Protein AF-A0A7S3BKP0-F1 (afdb_monomer_lite)

Structure (mmCIF, N/CA/C/O backbone):
data_AF-A0A7S3BKP0-F1
#
_entry.id   AF-A0A7S3BKP0-F1
#
loop_
_atom_site.group_PDB
_atom_site.id
_atom_site.type_symbol
_atom_site.label_atom_id
_atom_site.label_alt_id
_atom_site.label_comp_id
_atom_site.label_asym_id
_atom_site.label_entity_id
_atom_site.label_seq_id
_atom_site.pdbx_PDB_ins_code
_atom_site.Cartn_x
_atom_site.Cartn_y
_atom_site.Cartn_z
_atom_site.occupancy
_atom_site.B_iso_or_equiv
_atom_site.auth_seq_id
_atom_site.auth_comp_id
_atom_site.auth_asym_id
_atom_site.auth_atom_id
_atom_site.pdbx_PDB_model_num
ATOM 1 N N . ALA A 1 1 ? 3.124 -11.538 23.733 1.00 44.72 1 ALA A N 1
ATOM 2 C CA . ALA A 1 1 ? 2.257 -10.570 24.445 1.00 44.72 1 ALA A CA 1
ATOM 3 C C . ALA A 1 1 ? 0.808 -10.783 24.012 1.00 44.72 1 ALA A C 1
ATOM 5 O O . ALA A 1 1 ? 0.601 -11.168 22.867 1.00 44.72 1 ALA A O 1
ATOM 6 N N . LYS A 1 2 ? -0.197 -10.563 24.873 1.00 42.94 2 LYS A N 1
ATOM 7 C CA . LYS A 1 2 ? -1.598 -10.554 24.415 1.00 42.94 2 LYS A CA 1
ATOM 8 C C . LYS A 1 2 ? -1.833 -9.318 23.524 1.00 42.94 2 LYS A C 1
ATOM 10 O O . LYS A 1 2 ? -2.055 -8.236 24.049 1.00 42.94 2 LYS A O 1
ATOM 15 N N . GLY A 1 3 ? -1.728 -9.528 22.208 1.00 55.84 3 GLY A N 1
ATOM 16 C CA . GLY A 1 3 ? -2.373 -8.801 21.102 1.00 55.84 3 GLY A CA 1
ATOM 17 C C . GLY A 1 3 ? -2.274 -7.281 21.058 1.00 55.84 3 GLY A C 1
ATOM 18 O O . GLY A 1 3 ? -3.260 -6.603 21.332 1.00 55.84 3 GLY A O 1
ATOM 19 N N . SER A 1 4 ? -1.130 -6.756 20.627 1.00 66.19 4 SER A N 1
ATOM 20 C CA . SER A 1 4 ? -0.980 -5.367 20.180 1.00 66.19 4 SER A CA 1
ATOM 21 C C . SER A 1 4 ? -0.427 -5.369 18.754 1.00 66.19 4 SER A C 1
ATOM 23 O O . SER A 1 4 ? 0.783 -5.312 18.558 1.00 66.19 4 SER A O 1
ATOM 25 N N . GLY A 1 5 ? -1.308 -5.524 17.768 1.00 83.75 5 GLY A N 1
ATOM 26 C CA . GLY A 1 5 ? -0.970 -5.412 16.350 1.00 83.75 5 GLY A CA 1
ATOM 27 C C . GLY A 1 5 ? -1.936 -4.475 15.636 1.00 83.75 5 GLY A C 1
ATOM 28 O O . GLY A 1 5 ? -3.081 -4.321 16.072 1.00 83.75 5 GLY A O 1
ATOM 29 N N . VAL A 1 6 ? -1.455 -3.864 14.556 1.00 89.12 6 VAL A N 1
ATOM 30 C CA . VAL A 1 6 ? -2.283 -3.233 13.527 1.00 89.12 6 VAL A CA 1
ATOM 31 C C . VAL A 1 6 ? -2.500 -4.277 12.442 1.00 89.12 6 VAL A C 1
ATOM 33 O O . VAL A 1 6 ? -1.546 -4.900 11.984 1.00 89.12 6 VAL A O 1
ATOM 36 N N . PHE A 1 7 ? -3.751 -4.487 12.064 1.00 92.06 7 PHE A N 1
ATOM 37 C CA . PHE A 1 7 ? -4.149 -5.439 11.039 1.00 92.06 7 PHE A CA 1
ATOM 38 C C . PHE A 1 7 ? -4.795 -4.663 9.899 1.00 92.06 7 PHE A C 1
ATOM 40 O O . PHE A 1 7 ? -5.648 -3.809 10.146 1.00 92.06 7 PHE A O 1
ATOM 47 N N . LEU A 1 8 ? -4.394 -4.979 8.674 1.00 93.56 8 LEU A N 1
ATOM 48 C CA . LEU A 1 8 ? -5.044 -4.521 7.456 1.00 93.56 8 LEU A CA 1
ATOM 49 C C . LEU A 1 8 ? -5.828 -5.695 6.867 1.00 93.56 8 LEU A C 1
ATOM 51 O O . LEU A 1 8 ? -5.255 -6.760 6.638 1.00 93.56 8 LEU A O 1
ATOM 55 N N . ASP A 1 9 ? -7.120 -5.503 6.626 1.00 94.50 9 ASP A N 1
ATOM 56 C CA . ASP A 1 9 ? -7.896 -6.406 5.782 1.00 94.50 9 ASP A CA 1
ATOM 57 C C . ASP A 1 9 ? -7.511 -6.166 4.320 1.00 94.50 9 ASP A C 1
ATOM 59 O O . ASP A 1 9 ? -7.671 -5.065 3.790 1.00 94.50 9 ASP A O 1
ATOM 63 N N . LEU A 1 10 ? -6.954 -7.198 3.691 1.00 96.12 10 LEU A N 1
ATOM 64 C CA . LEU A 1 10 ? -6.454 -7.124 2.324 1.00 96.12 10 LEU A CA 1
ATOM 65 C C . LEU A 1 10 ? -7.581 -7.180 1.286 1.00 96.12 10 LEU A C 1
ATOM 67 O O . LEU A 1 10 ? -7.382 -6.709 0.163 1.00 96.12 10 LEU A O 1
ATOM 71 N N . GLY A 1 11 ? -8.739 -7.750 1.644 1.00 96.81 11 GLY A N 1
ATOM 72 C CA . GLY A 1 11 ? -9.868 -7.953 0.738 1.00 96.81 11 GLY A CA 1
ATOM 73 C C . GLY A 1 11 ? -9.472 -8.575 -0.609 1.00 96.81 11 GLY A C 1
ATOM 74 O O . GLY A 1 11 ? -8.579 -9.425 -0.697 1.00 96.81 11 GLY A O 1
ATOM 75 N N . ASN A 1 12 ? -10.128 -8.136 -1.685 1.00 98.31 12 ASN A N 1
ATOM 76 C CA . ASN A 1 12 ? -9.757 -8.501 -3.047 1.00 98.31 12 ASN A CA 1
ATOM 77 C C . ASN A 1 12 ? -8.421 -7.846 -3.428 1.00 98.31 12 ASN A C 1
ATOM 79 O O . ASN A 1 12 ? -8.351 -6.649 -3.712 1.00 98.31 12 ASN A O 1
ATOM 83 N N . THR A 1 13 ? -7.361 -8.648 -3.438 1.00 98.56 13 THR A N 1
ATOM 84 C CA . THR A 1 13 ? -5.987 -8.179 -3.623 1.00 98.56 13 THR A CA 1
ATOM 85 C C . THR A 1 13 ? -5.478 -8.464 -5.028 1.00 98.56 13 THR A C 1
ATOM 87 O O . THR A 1 13 ? -5.579 -9.592 -5.515 1.00 98.56 13 THR A O 1
ATOM 90 N N . LYS A 1 14 ? -4.823 -7.479 -5.649 1.00 98.62 14 LYS A N 1
ATOM 91 C CA . LYS A 1 14 ? -4.034 -7.699 -6.867 1.00 98.62 14 LYS A CA 1
ATOM 92 C C . LYS A 1 14 ? -2.537 -7.693 -6.562 1.00 98.62 14 LYS A C 1
ATOM 94 O O . LYS A 1 14 ? -2.036 -6.762 -5.946 1.00 98.62 14 LYS A O 1
ATOM 99 N N . VAL A 1 15 ? -1.817 -8.714 -7.024 1.00 98.50 15 VAL A N 1
ATOM 100 C CA . VAL A 1 15 ? -0.364 -8.843 -6.822 1.00 98.50 15 VAL A CA 1
ATOM 101 C C . VAL A 1 15 ? 0.382 -8.512 -8.113 1.00 98.50 15 VAL A C 1
ATOM 103 O O . VAL A 1 15 ? -0.002 -8.973 -9.190 1.00 98.50 15 VAL A O 1
ATOM 106 N N . PHE A 1 16 ? 1.460 -7.747 -7.984 1.00 98.06 16 PHE A N 1
ATOM 107 C CA . PHE A 1 16 ? 2.380 -7.357 -9.048 1.00 98.06 16 PHE A CA 1
ATOM 108 C C . PHE A 1 16 ? 3.824 -7.581 -8.597 1.00 98.06 16 PHE A C 1
ATOM 110 O O . PHE A 1 16 ? 4.088 -7.642 -7.393 1.00 98.06 16 PHE A O 1
ATOM 117 N N . ASN A 1 17 ? 4.776 -7.675 -9.535 1.00 96.25 17 ASN A N 1
ATOM 118 C CA . ASN A 1 17 ? 6.172 -7.583 -9.115 1.00 96.25 17 ASN A CA 1
ATOM 119 C C . ASN A 1 17 ? 6.422 -6.152 -8.642 1.00 96.25 17 ASN A C 1
ATOM 121 O O . ASN A 1 17 ? 6.756 -5.953 -7.483 1.00 96.25 17 ASN A O 1
ATOM 125 N N . GLU A 1 18 ? 6.177 -5.165 -9.499 1.00 95.12 18 GLU A N 1
ATOM 126 C CA . GLU A 1 18 ? 6.519 -3.768 -9.227 1.00 95.12 18 GLU A CA 1
ATOM 127 C C . GLU A 1 18 ? 5.446 -2.775 -9.670 1.00 95.12 18 GLU A C 1
ATOM 129 O O . GLU A 1 18 ? 4.483 -3.115 -10.364 1.00 95.12 18 GLU A O 1
ATOM 134 N N . HIS A 1 19 ? 5.651 -1.512 -9.300 1.00 95.94 19 HIS A N 1
ATOM 135 C CA . HIS A 1 19 ? 4.782 -0.391 -9.661 1.00 95.94 19 HIS A CA 1
ATOM 136 C C . HIS A 1 19 ? 4.525 -0.281 -11.167 1.00 95.94 19 HIS A C 1
ATOM 138 O O . HIS A 1 19 ? 3.395 -0.032 -11.583 1.00 95.94 19 HIS A O 1
ATOM 144 N N . SER A 1 20 ? 5.548 -0.510 -11.998 1.00 96.62 20 SER A N 1
ATOM 145 C CA . SER A 1 20 ? 5.421 -0.453 -13.459 1.00 96.62 20 SER A CA 1
ATOM 146 C C . SER A 1 20 ? 4.386 -1.436 -14.003 1.00 96.62 20 SER A C 1
ATOM 148 O O . SER A 1 20 ?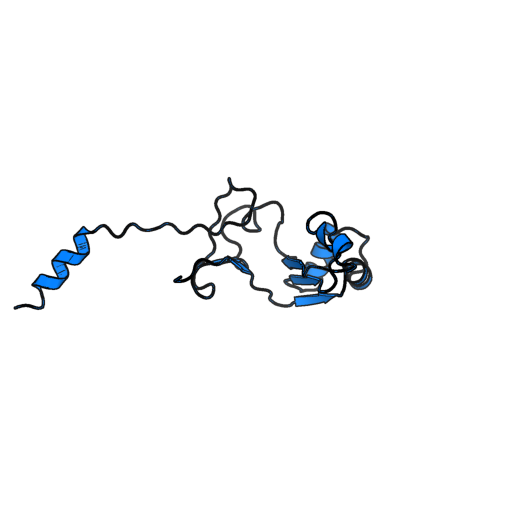 3.652 -1.095 -14.932 1.00 96.62 20 SER A O 1
ATOM 150 N N . ASP A 1 21 ? 4.287 -2.625 -13.404 1.00 98.00 21 ASP A N 1
ATOM 151 C CA . ASP A 1 21 ? 3.319 -3.645 -13.811 1.00 98.00 21 ASP A CA 1
ATOM 152 C C . ASP A 1 21 ? 1.893 -3.194 -13.475 1.00 98.00 21 ASP A C 1
ATOM 154 O O . ASP A 1 21 ? 0.978 -3.361 -14.283 1.00 98.00 21 ASP A O 1
ATOM 158 N N . ALA A 1 22 ? 1.706 -2.579 -12.302 1.00 98.25 22 ALA A N 1
ATOM 159 C CA . ALA A 1 22 ? 0.419 -2.026 -11.896 1.00 98.25 22 ALA A CA 1
ATOM 160 C C . ALA A 1 22 ? 0.001 -0.855 -12.790 1.00 98.25 22 ALA A C 1
ATOM 162 O O . ALA A 1 22 ? -1.141 -0.824 -13.248 1.00 98.25 22 ALA A O 1
ATOM 163 N N . TYR A 1 23 ? 0.915 0.069 -13.103 1.00 98.69 23 TYR A N 1
ATOM 164 C CA . TYR A 1 23 ? 0.631 1.178 -14.018 1.00 98.69 23 TYR A CA 1
ATOM 165 C C . TYR A 1 23 ? 0.192 0.678 -15.394 1.00 98.69 23 TYR A C 1
ATOM 167 O O . TYR A 1 23 ? -0.815 1.143 -15.930 1.00 98.69 23 TYR A O 1
ATOM 175 N N . ALA A 1 24 ? 0.898 -0.315 -15.943 1.00 98.56 24 ALA A N 1
ATOM 176 C CA . ALA A 1 24 ? 0.544 -0.926 -17.219 1.00 98.56 24 ALA A CA 1
ATOM 177 C C . ALA A 1 24 ? -0.821 -1.633 -17.156 1.00 98.56 24 ALA A C 1
ATOM 179 O O . ALA A 1 24 ? -1.658 -1.445 -18.041 1.00 98.56 24 ALA A O 1
ATOM 180 N N . PHE A 1 25 ? -1.074 -2.405 -16.095 1.00 98.62 25 PHE A N 1
ATOM 181 C CA . PHE A 1 25 ? -2.323 -3.145 -15.909 1.00 98.62 25 PHE A CA 1
ATOM 182 C C . PHE A 1 25 ? -3.539 -2.220 -15.777 1.00 98.62 25 PHE A C 1
ATOM 184 O O . PHE A 1 25 ? -4.556 -2.434 -16.439 1.00 98.62 25 PHE A O 1
ATOM 191 N N . PHE A 1 26 ? -3.431 -1.171 -14.958 1.00 98.50 26 PHE A N 1
ATOM 192 C CA . PHE A 1 26 ? -4.507 -0.205 -14.728 1.00 98.50 26 PHE A CA 1
ATOM 193 C C . PHE A 1 26 ? -4.557 0.921 -15.766 1.00 98.50 26 PHE A C 1
ATOM 195 O O . PHE A 1 26 ? -5.474 1.741 -15.730 1.00 98.50 26 PHE A O 1
ATOM 202 N N . LYS A 1 27 ? -3.616 0.940 -16.720 1.00 98.31 27 LYS A N 1
ATOM 203 C CA . LYS A 1 27 ? -3.503 1.947 -17.786 1.00 98.31 27 LYS A CA 1
ATOM 204 C C . LYS A 1 27 ? -3.397 3.370 -17.234 1.00 98.31 27 LYS A C 1
ATOM 206 O O . LYS A 1 27 ? -4.018 4.301 -17.747 1.00 98.31 27 LYS A O 1
ATOM 211 N N . THR A 1 28 ? -2.607 3.535 -16.180 1.00 98.19 28 THR A N 1
ATOM 212 C CA . THR A 1 28 ? -2.348 4.831 -15.549 1.00 98.19 28 THR A CA 1
ATOM 213 C C . THR A 1 28 ? -0.945 5.320 -15.900 1.00 98.19 28 THR A C 1
ATOM 215 O O . THR A 1 28 ? -0.066 4.507 -16.191 1.00 98.19 28 THR A O 1
ATOM 218 N N . PRO A 1 29 ? -0.681 6.640 -15.855 1.00 97.44 29 PRO A N 1
ATOM 219 C CA . PRO A 1 29 ? 0.699 7.120 -15.821 1.00 97.44 29 PRO A CA 1
ATOM 220 C C . PRO A 1 29 ? 1.424 6.570 -14.580 1.00 97.44 29 PRO A C 1
ATOM 222 O O . PRO A 1 2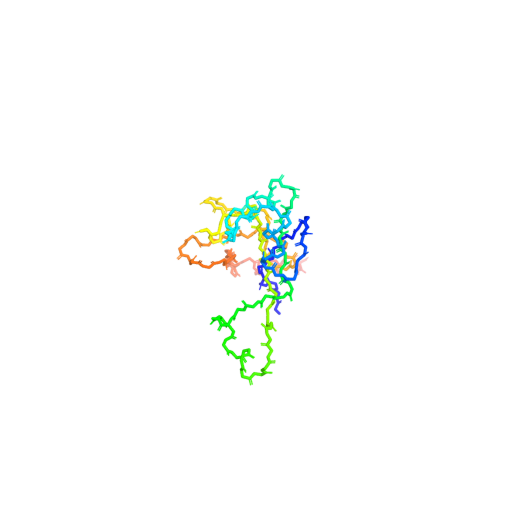9 ? 0.789 5.992 -13.693 1.00 97.44 29 PRO A O 1
ATOM 225 N N . ALA A 1 30 ? 2.743 6.778 -14.513 1.00 96.94 30 ALA A N 1
ATOM 226 C CA . ALA A 1 30 ? 3.569 6.440 -13.352 1.00 96.94 30 ALA A CA 1
ATOM 227 C C . ALA A 1 30 ? 3.255 7.357 -12.152 1.00 96.94 30 ALA A C 1
ATOM 229 O O . ALA A 1 30 ? 4.022 8.248 -11.800 1.00 96.94 30 ALA A O 1
ATOM 230 N N . ASP A 1 31 ? 2.064 7.169 -11.590 1.00 97.12 31 ASP A N 1
ATOM 231 C CA . ASP A 1 31 ? 1.422 7.993 -10.577 1.00 97.12 31 ASP A CA 1
ATOM 232 C C . ASP A 1 31 ? 0.646 7.069 -9.628 1.00 97.12 31 ASP A C 1
ATOM 234 O O . ASP A 1 31 ? -0.354 6.449 -10.007 1.00 97.12 31 ASP A O 1
ATOM 238 N N . ASN A 1 32 ? 1.120 6.984 -8.385 1.00 95.56 32 ASN A N 1
ATOM 239 C CA . ASN A 1 32 ? 0.543 6.123 -7.354 1.00 95.56 32 ASN A CA 1
ATOM 240 C C . ASN A 1 32 ? -0.911 6.475 -7.035 1.00 95.56 32 ASN A C 1
ATOM 242 O O . ASN A 1 32 ? -1.730 5.581 -6.837 1.00 95.56 32 ASN A O 1
ATOM 246 N N . GLN A 1 33 ? -1.257 7.764 -7.021 1.00 96.06 33 GLN A N 1
ATOM 247 C CA . GLN A 1 33 ? -2.607 8.205 -6.690 1.00 96.06 33 GLN A CA 1
ATOM 248 C C . GLN A 1 33 ? -3.596 7.753 -7.769 1.00 96.06 33 GLN A C 1
ATOM 250 O O . GLN A 1 33 ? -4.651 7.200 -7.451 1.00 96.06 33 GLN A O 1
ATOM 255 N N . LYS A 1 34 ? -3.245 7.941 -9.045 1.00 98.12 34 LYS A N 1
ATOM 256 C CA . LYS A 1 34 ? -4.077 7.492 -10.172 1.00 98.12 34 LYS A CA 1
ATOM 257 C C . LYS A 1 34 ? -4.167 5.972 -10.239 1.00 98.12 34 LYS A C 1
ATOM 259 O O . LYS A 1 34 ? -5.248 5.450 -10.500 1.00 98.12 34 LYS A O 1
ATOM 264 N N . MET A 1 35 ? -3.066 5.271 -9.967 1.00 98.31 35 MET A N 1
ATOM 265 C CA . MET A 1 35 ? -3.041 3.809 -9.889 1.00 98.31 35 MET A CA 1
ATOM 266 C C . MET A 1 35 ? -3.996 3.292 -8.806 1.00 98.31 35 MET A C 1
ATOM 268 O O . MET A 1 35 ? -4.859 2.470 -9.110 1.00 98.31 35 MET A O 1
ATOM 272 N N . CYS A 1 36 ? -3.932 3.833 -7.585 1.00 98.25 36 CYS A N 1
ATOM 273 C CA . CYS A 1 36 ? -4.844 3.463 -6.499 1.00 98.25 36 CYS A CA 1
ATOM 274 C C . CYS A 1 36 ? -6.312 3.740 -6.855 1.00 98.25 36 CYS A C 1
ATOM 276 O O . CYS A 1 36 ? -7.172 2.886 -6.644 1.00 98.25 36 CYS A O 1
ATOM 278 N N . GLN A 1 37 ? -6.607 4.899 -7.452 1.00 98.12 37 GLN A N 1
ATOM 279 C CA . GLN A 1 37 ? -7.963 5.239 -7.900 1.00 98.12 37 GLN A CA 1
ATOM 280 C C . GLN A 1 37 ? -8.491 4.247 -8.945 1.00 98.12 37 GLN A C 1
ATOM 282 O O . GLN A 1 37 ? -9.630 3.791 -8.840 1.00 98.12 37 GLN A O 1
ATOM 287 N N . ALA A 1 38 ? -7.666 3.879 -9.928 1.00 98.56 38 ALA A N 1
ATOM 288 C CA . ALA A 1 38 ? -8.032 2.904 -10.951 1.00 98.56 38 ALA A CA 1
ATOM 289 C C . ALA A 1 38 ? -8.208 1.490 -10.370 1.00 98.56 38 ALA A C 1
ATOM 291 O O . ALA A 1 38 ? -9.162 0.797 -10.721 1.00 98.56 38 ALA A O 1
ATOM 292 N N . ALA A 1 39 ? -7.344 1.078 -9.438 1.00 98.69 39 ALA A N 1
ATOM 293 C CA . ALA A 1 39 ? -7.462 -0.195 -8.734 1.00 98.69 39 ALA A CA 1
ATOM 294 C C . ALA A 1 39 ? -8.762 -0.289 -7.920 1.00 98.69 39 ALA A C 1
ATOM 296 O O . ALA A 1 39 ? -9.486 -1.282 -8.025 1.00 98.69 39 ALA A O 1
ATOM 297 N N . ALA A 1 40 ? -9.098 0.764 -7.169 1.00 98.44 40 ALA A N 1
ATOM 298 C CA . ALA A 1 40 ? -10.348 0.845 -6.422 1.00 98.44 40 ALA A CA 1
ATOM 299 C C . ALA A 1 40 ? -11.573 0.794 -7.353 1.00 98.44 40 ALA A C 1
ATOM 301 O O . ALA A 1 40 ? -12.521 0.056 -7.076 1.00 98.44 40 ALA A O 1
ATOM 302 N N . ALA A 1 41 ? -11.539 1.517 -8.480 1.00 98.56 41 ALA A N 1
ATOM 303 C CA . ALA A 1 41 ? -12.600 1.500 -9.492 1.00 98.56 41 ALA A CA 1
ATOM 304 C C . ALA A 1 41 ? -12.763 0.125 -10.166 1.00 98.56 41 ALA A C 1
ATOM 306 O O . ALA A 1 41 ? -13.872 -0.257 -10.532 1.00 98.56 41 ALA A O 1
ATOM 307 N N . ALA A 1 42 ? -11.676 -0.642 -10.284 1.00 98.56 42 ALA A N 1
ATOM 308 C CA . ALA A 1 42 ? -11.685 -2.016 -10.779 1.00 98.56 42 ALA A CA 1
ATOM 309 C C . ALA A 1 42 ? -12.131 -3.055 -9.727 1.00 98.56 42 ALA A C 1
ATOM 311 O O . ALA A 1 42 ? -12.145 -4.250 -10.019 1.00 98.56 42 ALA A O 1
ATOM 312 N N . GLY A 1 43 ? -12.502 -2.625 -8.515 1.00 98.38 43 GLY A N 1
ATOM 313 C CA . GLY A 1 43 ? -13.043 -3.498 -7.473 1.00 98.38 43 GLY A CA 1
ATOM 314 C C . GLY A 1 43 ? -11.998 -4.184 -6.590 1.00 98.38 43 GLY A C 1
ATOM 315 O O . GLY A 1 43 ? -12.349 -5.122 -5.874 1.00 98.38 43 GLY A O 1
ATOM 316 N N . TYR A 1 44 ? -10.739 -3.739 -6.611 1.00 98.69 44 TYR A N 1
ATOM 317 C CA . TYR A 1 44 ? -9.7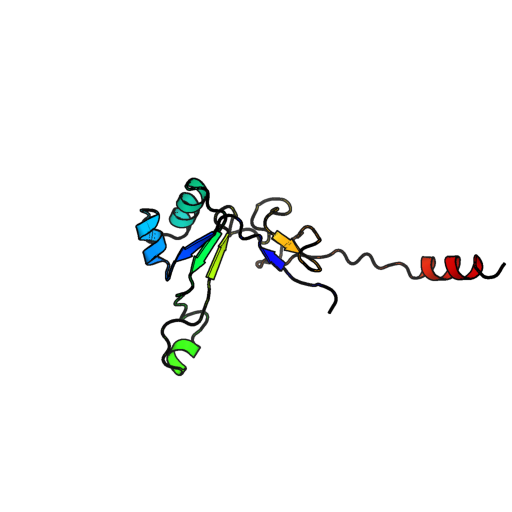16 -4.216 -5.676 1.00 98.69 44 TYR A CA 1
ATOM 318 C C . TYR A 1 44 ? -9.746 -3.418 -4.367 1.00 98.69 44 TYR A C 1
ATOM 320 O O . TYR A 1 44 ? -10.041 -2.223 -4.357 1.00 98.69 44 TYR A O 1
ATOM 328 N N . ASP A 1 45 ? -9.442 -4.086 -3.258 1.00 98.44 45 ASP A N 1
ATOM 329 C CA . ASP A 1 45 ? -9.312 -3.493 -1.922 1.00 98.44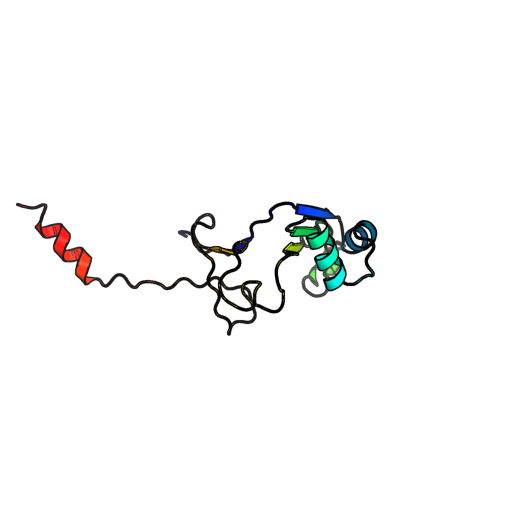 45 ASP A CA 1
ATOM 330 C C . ASP A 1 45 ? -7.854 -3.161 -1.594 1.00 98.44 45 ASP A C 1
ATOM 332 O O . ASP A 1 45 ? -7.572 -2.167 -0.916 1.00 98.44 45 ASP A O 1
ATOM 336 N N . SER A 1 46 ? -6.921 -3.946 -2.139 1.00 98.50 46 SER A N 1
ATOM 337 C CA . SER A 1 46 ? -5.491 -3.706 -2.003 1.00 98.50 46 SER A CA 1
ATOM 338 C C . SER A 1 46 ? -4.683 -4.126 -3.233 1.00 98.50 46 SER A C 1
ATOM 340 O O . SER A 1 46 ? -5.121 -4.934 -4.061 1.00 98.50 46 SER A O 1
ATOM 342 N N . VAL A 1 47 ? -3.478 -3.568 -3.344 1.00 98.44 47 VAL A N 1
ATOM 343 C CA . VAL A 1 47 ? -2.433 -4.043 -4.257 1.00 98.44 47 VAL A CA 1
ATOM 344 C C . VAL A 1 47 ? -1.188 -4.434 -3.466 1.00 98.44 47 VAL A C 1
ATOM 346 O O . VAL A 1 47 ? -0.908 -3.845 -2.421 1.00 98.44 47 VAL A O 1
ATOM 349 N N . GLN A 1 48 ? -0.456 -5.437 -3.948 1.00 98.19 48 GLN A N 1
ATOM 350 C CA . GLN A 1 48 ? 0.807 -5.879 -3.357 1.00 98.19 48 GLN A CA 1
A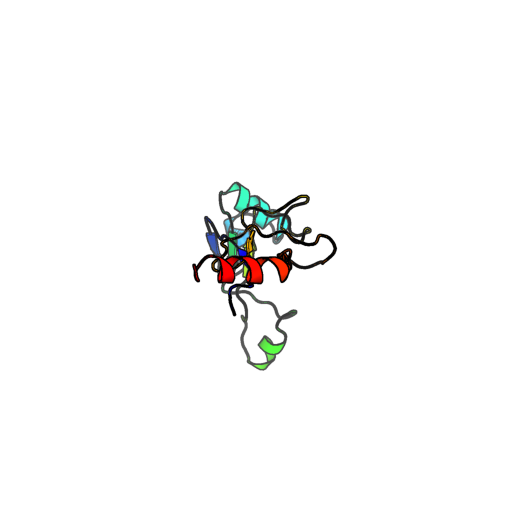TOM 351 C C . GLN A 1 48 ? 1.931 -5.874 -4.387 1.00 98.19 48 GLN A C 1
ATOM 353 O O . GLN A 1 48 ? 1.764 -6.405 -5.487 1.00 98.19 48 GLN A O 1
ATOM 358 N N . PHE A 1 49 ? 3.084 -5.345 -3.991 1.00 97.50 49 PHE A N 1
ATOM 359 C CA . PHE A 1 49 ? 4.328 -5.373 -4.749 1.00 97.50 49 PHE A CA 1
ATOM 360 C C . PHE A 1 49 ? 5.315 -6.298 -4.046 1.00 97.50 49 PHE A C 1
ATOM 362 O O . PHE A 1 49 ? 5.818 -5.978 -2.974 1.00 97.50 49 PHE A O 1
ATOM 369 N N . ILE A 1 50 ? 5.582 -7.463 -4.636 1.00 96.19 50 ILE A N 1
ATOM 370 C CA . ILE A 1 50 ? 6.508 -8.468 -4.067 1.00 96.19 50 ILE A CA 1
ATOM 371 C C . ILE A 1 50 ? 7.965 -8.264 -4.512 1.00 96.19 50 ILE A C 1
ATOM 373 O O . ILE A 1 50 ? 8.882 -8.906 -4.006 1.00 96.19 50 ILE A O 1
ATOM 377 N N . LYS A 1 51 ? 8.126 -7.425 -5.533 1.00 94.50 51 LYS A N 1
ATOM 378 C CA . LYS A 1 51 ? 9.316 -6.868 -6.173 1.00 94.50 51 LYS A CA 1
ATOM 379 C C . LYS A 1 51 ? 9.838 -5.547 -5.646 1.00 94.50 51 LYS A C 1
ATOM 381 O O . LYS A 1 51 ? 10.537 -4.932 -6.417 1.00 94.50 51 LYS A O 1
ATOM 386 N N . HIS A 1 52 ? 9.423 -5.010 -4.499 1.00 90.25 52 HIS A N 1
ATOM 387 C CA . HIS A 1 52 ? 9.549 -3.560 -4.292 1.00 90.25 52 HIS A CA 1
ATOM 388 C C . HIS A 1 52 ? 11.008 -3.080 -4.136 1.00 90.25 52 HIS A C 1
ATOM 390 O O . HIS A 1 52 ? 11.714 -3.454 -3.188 1.00 90.25 52 HIS A O 1
ATOM 396 N N . LYS A 1 53 ? 11.455 -2.230 -5.067 1.00 88.31 53 LYS A N 1
ATOM 397 C CA . LYS A 1 53 ? 12.738 -1.528 -5.044 1.00 88.31 53 LYS A CA 1
ATOM 398 C C . LYS A 1 53 ? 12.620 -0.215 -4.277 1.00 88.31 53 LYS A C 1
ATOM 400 O O . LYS A 1 53 ? 12.081 0.770 -4.773 1.00 88.31 53 LYS A O 1
ATOM 405 N N . ASP A 1 54 ? 13.238 -0.183 -3.102 1.00 84.00 54 ASP A N 1
ATOM 406 C CA . ASP A 1 54 ? 13.219 0.973 -2.209 1.00 84.00 54 ASP A CA 1
ATOM 407 C C . ASP A 1 54 ? 14.605 1.228 -1.608 1.00 84.00 54 ASP A C 1
ATOM 409 O O . ASP A 1 54 ? 14.898 0.921 -0.454 1.00 84.00 54 ASP A O 1
ATOM 413 N N . GLY A 1 55 ? 15.499 1.782 -2.427 1.00 84.62 55 GLY A N 1
ATOM 414 C CA . GLY A 1 55 ? 16.861 2.107 -1.992 1.00 84.62 55 GLY A CA 1
ATOM 415 C C . GLY A 1 55 ? 16.935 3.262 -0.987 1.00 84.62 55 GLY A C 1
ATOM 416 O O . GLY A 1 55 ? 17.993 3.476 -0.401 1.00 84.62 55 GLY A O 1
ATOM 417 N N . VAL A 1 56 ? 15.840 4.007 -0.790 1.00 86.81 56 VAL A N 1
ATOM 418 C CA . VAL A 1 56 ? 15.784 5.133 0.152 1.00 86.81 56 VAL A CA 1
ATOM 419 C C . VAL A 1 56 ? 15.535 4.618 1.565 1.00 86.81 56 VAL A C 1
ATOM 421 O O . VAL A 1 56 ? 16.288 4.968 2.472 1.00 86.81 56 VAL A O 1
ATOM 424 N N . ASN A 1 57 ? 14.529 3.759 1.754 1.00 85.88 57 ASN A N 1
ATOM 425 C CA . ASN A 1 57 ? 14.240 3.189 3.072 1.00 85.88 57 ASN A CA 1
ATOM 426 C C . ASN A 1 57 ? 15.097 1.950 3.379 1.00 85.88 57 ASN A C 1
ATOM 428 O O . ASN A 1 57 ? 15.323 1.642 4.550 1.00 85.88 57 ASN A O 1
ATOM 432 N N . TYR A 1 58 ? 15.628 1.272 2.353 1.00 87.00 58 TYR A N 1
ATOM 433 C CA . TYR A 1 58 ? 16.501 0.099 2.491 1.00 87.00 58 TYR A CA 1
ATOM 434 C C . TYR A 1 58 ? 17.861 0.319 1.807 1.00 87.00 58 TYR A C 1
ATOM 436 O O . TYR A 1 58 ? 18.220 -0.406 0.874 1.00 87.00 58 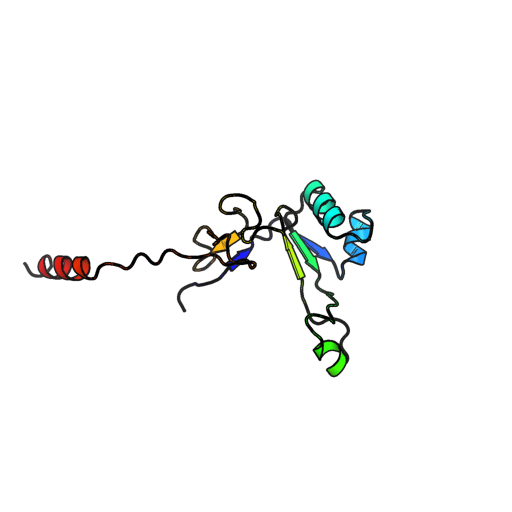TYR A O 1
ATOM 444 N N . PRO A 1 59 ? 18.682 1.277 2.282 1.00 87.31 59 PRO A N 1
ATOM 445 C CA . PRO A 1 59 ? 19.990 1.559 1.682 1.00 87.31 59 PRO A CA 1
ATOM 446 C C . PRO A 1 59 ? 20.960 0.368 1.763 1.00 87.31 59 PRO A C 1
ATOM 448 O O . PRO A 1 59 ? 21.918 0.284 0.996 1.00 87.31 59 PRO A O 1
ATOM 451 N N . CYS A 1 60 ? 20.707 -0.591 2.661 1.00 86.00 60 CYS A N 1
ATOM 452 C CA . CYS A 1 60 ? 21.484 -1.822 2.775 1.00 86.00 60 CYS A CA 1
ATOM 453 C C . CYS A 1 60 ? 21.349 -2.765 1.566 1.00 86.00 60 CYS A C 1
ATOM 455 O O . CYS A 1 60 ? 22.216 -3.622 1.404 1.00 86.00 60 CYS A O 1
ATOM 457 N N . ALA A 1 61 ? 20.347 -2.584 0.695 1.00 87.00 61 ALA A N 1
ATOM 458 C CA . ALA A 1 61 ? 20.148 -3.399 -0.509 1.00 87.00 61 ALA A CA 1
ATOM 459 C C . ALA A 1 61 ? 21.386 -3.422 -1.410 1.00 87.00 61 ALA A C 1
ATOM 461 O O . ALA A 1 61 ? 21.845 -4.486 -1.829 1.00 87.00 61 ALA A O 1
ATOM 462 N N . ALA A 1 62 ? 21.995 -2.249 -1.609 1.00 84.19 62 ALA A N 1
ATOM 463 C CA . ALA A 1 62 ? 23.222 -2.115 -2.383 1.00 84.19 62 ALA A CA 1
ATOM 464 C C . ALA A 1 62 ? 24.395 -2.876 -1.742 1.00 84.19 62 ALA A C 1
ATOM 466 O O . ALA A 1 62 ? 25.181 -3.505 -2.445 1.00 84.19 62 ALA A O 1
ATOM 467 N N . GLY A 1 63 ? 24.491 -2.859 -0.408 1.00 87.38 63 GLY A N 1
ATOM 468 C CA . GLY A 1 63 ? 25.580 -3.497 0.337 1.00 87.38 63 GLY A CA 1
ATOM 469 C C . GLY A 1 63 ? 25.581 -5.026 0.266 1.00 87.38 63 GLY A C 1
ATOM 470 O O . GLY A 1 63 ? 26.630 -5.635 0.451 1.00 87.38 63 GLY A O 1
ATOM 471 N N . ILE A 1 64 ? 24.432 -5.641 -0.026 1.00 90.06 64 ILE A N 1
ATOM 472 C CA . ILE A 1 64 ? 24.294 -7.098 -0.179 1.00 90.06 64 ILE A CA 1
ATOM 473 C C . ILE A 1 64 ? 24.030 -7.530 -1.631 1.00 90.06 64 ILE A C 1
ATOM 475 O O . ILE A 1 64 ? 23.804 -8.710 -1.881 1.00 90.06 64 ILE A O 1
ATOM 479 N N . GLY A 1 65 ? 24.069 -6.593 -2.586 1.00 89.00 65 GLY A N 1
ATOM 480 C CA . GLY A 1 65 ? 23.936 -6.883 -4.016 1.00 89.00 65 GLY A CA 1
ATOM 481 C C . GLY A 1 65 ? 22.556 -7.393 -4.436 1.00 89.00 65 GLY A C 1
ATOM 482 O O . GLY A 1 65 ? 22.475 -8.227 -5.335 1.00 89.00 65 GLY A O 1
ATOM 483 N N . VAL A 1 66 ? 21.479 -6.926 -3.793 1.00 88.38 66 VAL A N 1
ATOM 484 C CA . VAL A 1 66 ? 20.102 -7.295 -4.163 1.00 88.38 66 VAL A CA 1
ATOM 485 C C . VAL A 1 66 ? 19.328 -6.090 -4.690 1.00 88.38 66 VAL A C 1
ATOM 487 O O . VAL A 1 66 ? 19.434 -4.987 -4.157 1.00 88.38 66 VAL A O 1
ATOM 490 N N . ASP A 1 67 ? 18.511 -6.313 -5.719 1.00 86.12 67 ASP A N 1
ATOM 491 C CA . ASP A 1 67 ? 17.678 -5.260 -6.318 1.00 86.12 67 ASP A CA 1
ATOM 492 C C . ASP A 1 67 ? 16.384 -4.990 -5.536 1.00 86.12 67 ASP A C 1
ATOM 494 O O . ASP A 1 67 ? 15.822 -3.897 -5.625 1.00 86.12 67 ASP A O 1
ATOM 498 N N . PHE A 1 68 ? 15.914 -5.978 -4.768 1.00 89.06 68 PHE A N 1
ATOM 499 C CA . PHE A 1 68 ? 14.617 -5.967 -4.096 1.00 89.06 68 PHE A CA 1
ATOM 500 C C . PHE A 1 68 ? 14.771 -6.422 -2.650 1.00 89.06 68 PHE A C 1
ATOM 502 O O . PHE A 1 68 ? 15.375 -7.461 -2.381 1.00 89.06 68 PHE A O 1
ATOM 509 N N . MET A 1 69 ? 14.213 -5.650 -1.720 1.00 84.38 69 MET A N 1
ATOM 510 C CA . MET A 1 69 ? 14.327 -5.924 -0.284 1.00 84.38 69 MET A CA 1
ATOM 511 C C . MET A 1 69 ? 13.005 -5.865 0.468 1.00 84.38 69 MET A C 1
ATOM 513 O O . MET A 1 69 ? 12.986 -6.155 1.664 1.00 84.38 69 MET A O 1
ATOM 517 N N . ASN A 1 70 ? 11.914 -5.496 -0.200 1.00 85.75 70 ASN A N 1
ATOM 518 C CA . ASN A 1 70 ? 10.667 -5.233 0.488 1.00 85.75 70 ASN A CA 1
ATOM 519 C C . ASN A 1 70 ? 9.451 -5.818 -0.233 1.00 85.75 70 ASN A C 1
ATOM 521 O O . ASN A 1 70 ? 9.452 -6.027 -1.448 1.00 85.75 70 ASN A O 1
ATOM 525 N N . VAL A 1 71 ? 8.408 -6.049 0.559 1.00 92.94 71 VAL A N 1
ATOM 526 C CA . VAL A 1 71 ? 7.039 -6.201 0.082 1.00 92.94 71 VAL A CA 1
ATOM 527 C C . VAL A 1 71 ? 6.302 -4.927 0.459 1.00 92.94 71 VAL A C 1
ATOM 529 O O . VAL A 1 71 ? 6.316 -4.526 1.621 1.00 92.94 71 VAL A O 1
ATOM 532 N N . GLU A 1 72 ? 5.624 -4.315 -0.500 1.00 94.62 72 GLU A N 1
ATOM 533 C CA . GLU A 1 72 ? 4.718 -3.205 -0.224 1.00 94.62 72 GLU A CA 1
ATOM 534 C C . GLU A 1 72 ? 3.268 -3.662 -0.388 1.00 94.62 72 GLU A C 1
ATOM 536 O O . GLU A 1 72 ? 2.925 -4.369 -1.335 1.00 94.62 72 GLU A O 1
ATOM 541 N N . ILE A 1 73 ? 2.413 -3.263 0.554 1.00 96.19 73 ILE A N 1
ATOM 542 C CA . ILE A 1 73 ? 0.974 -3.525 0.541 1.00 96.19 73 ILE A CA 1
ATOM 543 C C . ILE A 1 73 ? 0.261 -2.180 0.633 1.00 96.19 73 ILE A C 1
ATOM 545 O O . ILE A 1 73 ? 0.451 -1.442 1.599 1.00 96.19 73 ILE A O 1
ATOM 549 N N . VAL A 1 74 ? -0.596 -1.885 -0.342 1.00 96.31 74 VAL A N 1
ATOM 550 C CA . VAL A 1 74 ? -1.303 -0.605 -0.439 1.00 96.31 74 VAL A CA 1
ATOM 551 C C . VAL A 1 74 ? -2.806 -0.842 -0.379 1.00 96.31 74 VAL A C 1
ATOM 553 O O . VAL A 1 74 ? -3.370 -1.530 -1.228 1.00 96.31 74 VAL A O 1
ATOM 556 N N . ALA A 1 75 ? -3.476 -0.247 0.608 1.00 97.00 75 ALA A N 1
ATOM 557 C CA . ALA A 1 75 ? -4.933 -0.240 0.702 1.00 97.00 75 ALA A CA 1
ATOM 558 C C . ALA A 1 75 ? -5.508 0.852 -0.215 1.00 97.00 75 ALA A C 1
ATOM 560 O O . ALA A 1 75 ? -5.474 2.036 0.116 1.00 97.00 75 ALA A O 1
ATOM 561 N N . VAL A 1 76 ? -6.038 0.468 -1.377 1.00 97.62 76 VAL A N 1
ATOM 562 C CA . VAL A 1 76 ? -6.328 1.418 -2.472 1.00 97.62 76 VAL A CA 1
ATOM 563 C C . VAL A 1 76 ? -7.608 2.234 -2.276 1.00 97.62 76 VAL A C 1
ATOM 565 O O . VAL A 1 76 ? -7.815 3.236 -2.956 1.00 97.62 76 VAL A O 1
ATOM 568 N N . LYS A 1 77 ? -8.466 1.821 -1.336 1.00 96.06 77 LYS A N 1
ATOM 569 C CA . LYS A 1 77 ? -9.711 2.524 -0.971 1.00 96.06 77 LYS A CA 1
ATOM 570 C C . LYS A 1 77 ? -9.546 3.484 0.211 1.00 96.06 77 LYS A C 1
ATOM 572 O O . LYS A 1 77 ? -10.502 4.167 0.571 1.00 96.06 77 LYS A O 1
ATOM 577 N N . LEU A 1 78 ? -8.368 3.514 0.833 1.00 94.56 78 LEU A N 1
ATOM 578 C CA . LEU A 1 78 ? -8.076 4.389 1.964 1.00 94.56 78 LEU A CA 1
ATOM 579 C C . LEU A 1 78 ? -7.421 5.693 1.501 1.00 94.56 78 LEU A C 1
ATOM 581 O O . LEU A 1 78 ? -6.875 5.799 0.406 1.00 94.56 78 LEU A O 1
ATOM 585 N N . VAL A 1 79 ? -7.469 6.701 2.365 1.00 92.25 79 VAL A N 1
ATOM 586 C CA . VAL A 1 79 ? -6.869 8.016 2.141 1.00 92.25 79 VAL A CA 1
ATOM 587 C C . VAL A 1 79 ? -5.543 8.105 2.894 1.00 92.25 79 VAL A C 1
ATOM 589 O O . VAL A 1 79 ? -5.523 8.171 4.123 1.00 92.25 79 VAL A O 1
ATOM 592 N N . GLY A 1 80 ? -4.435 8.137 2.149 1.00 88.50 80 GLY A N 1
ATOM 593 C CA . GLY A 1 80 ? -3.071 8.041 2.690 1.00 88.50 80 GLY A CA 1
ATOM 594 C C . GLY A 1 80 ? -2.589 9.226 3.535 1.00 88.50 80 GLY A C 1
ATOM 595 O O . GLY A 1 80 ? -1.547 9.128 4.169 1.00 88.50 80 GLY A O 1
ATOM 596 N N . THR A 1 81 ? -3.328 10.338 3.579 1.00 90.12 81 THR A N 1
ATOM 597 C CA . THR A 1 81 ? -2.985 11.510 4.407 1.00 90.12 81 THR A CA 1
ATOM 598 C C . THR A 1 81 ? -3.503 11.417 5.841 1.00 90.12 81 THR A C 1
ATOM 600 O O . THR A 1 81 ? -3.189 12.283 6.656 1.00 90.12 81 THR A O 1
ATOM 603 N N . TYR A 1 82 ? -4.296 10.389 6.164 1.00 91.56 82 TYR A N 1
ATOM 604 C CA . TYR A 1 82 ? -4.867 10.206 7.494 1.00 91.56 82 TYR A CA 1
ATOM 605 C C . TYR A 1 82 ? -4.327 8.939 8.168 1.00 91.56 82 TYR A C 1
ATOM 607 O O . TYR A 1 82 ? -4.325 7.877 7.545 1.00 91.56 82 TYR A O 1
ATOM 615 N N . PRO A 1 83 ? -3.985 8.982 9.471 1.00 89.19 83 PRO A N 1
ATOM 616 C CA . PRO A 1 83 ? -3.414 7.835 10.189 1.00 89.19 83 PRO A CA 1
ATOM 617 C C . PRO A 1 83 ? -4.284 6.574 10.171 1.00 89.19 83 PRO A C 1
ATOM 619 O O . PRO A 1 83 ? -3.767 5.460 10.213 1.00 89.19 83 PRO A O 1
ATOM 622 N N . CYS A 1 84 ? -5.606 6.744 10.106 1.00 89.12 84 CYS A N 1
ATOM 623 C CA . CYS A 1 84 ? -6.579 5.653 10.028 1.00 89.12 84 CYS A CA 1
ATOM 624 C C . CYS A 1 84 ? -7.166 5.469 8.621 1.00 89.12 84 CYS A C 1
ATOM 626 O O . CYS A 1 84 ? -8.219 4.854 8.476 1.00 89.12 84 CYS A O 1
ATOM 628 N N . GLY A 1 85 ? -6.523 6.021 7.590 1.00 90.31 85 GLY A N 1
ATOM 629 C CA . GLY A 1 85 ? -6.954 5.863 6.204 1.00 90.31 85 GLY A CA 1
ATOM 630 C C . GLY A 1 85 ? -8.250 6.594 5.840 1.00 90.31 85 GLY A C 1
ATOM 631 O O . GLY A 1 85 ? -8.821 6.310 4.793 1.00 90.31 85 GLY A O 1
ATOM 632 N N . GLN A 1 86 ? -8.744 7.505 6.686 1.00 89.75 86 GLN A N 1
ATOM 633 C CA . GLN A 1 86 ? -9.929 8.333 6.431 1.00 89.75 86 GLN A CA 1
ATOM 634 C C . GLN A 1 86 ? -9.965 9.569 7.344 1.00 89.75 86 GLN A C 1
ATOM 636 O O . GLN A 1 86 ? -9.392 9.555 8.434 1.00 89.75 86 GLN A O 1
ATOM 641 N N . ALA A 1 87 ? -10.669 10.620 6.911 1.00 83.88 87 ALA A N 1
ATOM 642 C CA . ALA A 1 87 ? -10.701 11.918 7.590 1.00 83.88 87 ALA A CA 1
ATOM 643 C C . ALA A 1 87 ? -11.349 11.885 8.987 1.00 83.88 87 ALA A C 1
ATOM 645 O O . ALA A 1 87 ? -10.907 12.597 9.888 1.00 83.88 87 ALA A O 1
ATOM 646 N N . GLN A 1 88 ? -12.382 11.061 9.189 1.00 72.56 88 GLN A N 1
ATOM 647 C CA . GLN A 1 88 ? -13.030 10.880 10.488 1.00 72.56 88 GLN A CA 1
ATOM 648 C C . GLN A 1 88 ? -13.208 9.399 10.824 1.00 72.56 88 GLN A C 1
ATOM 650 O O . GLN A 1 88 ? -13.615 8.598 9.989 1.00 72.56 88 GLN A O 1
ATOM 655 N N . GLY A 1 89 ? -12.985 9.043 12.089 1.00 71.44 89 GLY A N 1
ATOM 656 C CA . GLY A 1 89 ? -13.281 7.711 12.618 1.00 71.44 89 GLY A CA 1
ATOM 657 C C . GLY A 1 89 ? -12.276 6.624 12.223 1.00 71.44 89 GLY A C 1
ATOM 658 O O . GLY A 1 89 ? -11.120 6.893 11.911 1.00 71.44 89 GLY A O 1
ATOM 659 N N . THR A 1 90 ? -12.738 5.378 12.289 1.00 81.88 90 THR A N 1
ATOM 660 C CA . THR A 1 90 ? -11.956 4.161 12.032 1.00 81.88 90 THR A CA 1
ATOM 661 C C . THR A 1 90 ? -12.318 3.581 10.673 1.00 81.88 90 THR A C 1
ATOM 663 O O . THR A 1 90 ? -13.486 3.244 10.463 1.00 81.88 90 THR A O 1
ATOM 666 N N . ALA A 1 91 ? -11.342 3.414 9.774 1.00 90.00 91 ALA A N 1
ATOM 667 C CA . ALA A 1 91 ? -11.572 2.644 8.558 1.00 90.00 91 ALA A CA 1
ATOM 668 C C . ALA A 1 91 ? -11.800 1.173 8.920 1.00 90.00 91 ALA A C 1
ATOM 670 O O . ALA A 1 91 ? -11.031 0.597 9.687 1.00 90.00 91 ALA A O 1
ATOM 671 N N . ALA A 1 92 ? -12.838 0.550 8.355 1.00 90.06 92 ALA A N 1
ATOM 672 C CA . ALA A 1 92 ? -13.166 -0.851 8.639 1.00 90.06 92 ALA A CA 1
ATOM 673 C C . ALA A 1 92 ? -12.029 -1.817 8.261 1.00 90.06 92 ALA A C 1
ATOM 675 O O . ALA A 1 92 ? -11.838 -2.827 8.936 1.00 90.06 92 ALA A O 1
ATOM 676 N N . ALA A 1 93 ? -11.249 -1.459 7.235 1.00 92.69 93 ALA A N 1
ATOM 677 C CA . ALA A 1 93 ? -10.078 -2.206 6.792 1.00 92.69 93 ALA A CA 1
ATOM 678 C C . ALA A 1 93 ? -8.935 -2.212 7.823 1.00 92.69 93 ALA A C 1
ATOM 680 O O . ALA A 1 93 ? -8.068 -3.074 7.753 1.00 92.69 93 ALA A O 1
ATOM 681 N N . LEU A 1 94 ? -8.922 -1.284 8.789 1.00 92.50 94 LEU A N 1
ATOM 682 C CA . LEU A 1 94 ? -7.927 -1.252 9.856 1.00 92.50 94 LEU A CA 1
ATOM 683 C C . LEU A 1 94 ? -8.507 -1.816 11.153 1.00 92.50 94 LEU A C 1
ATOM 685 O O . LEU A 1 94 ? -9.501 -1.343 11.716 1.00 92.50 94 LEU A O 1
ATOM 689 N N . ARG A 1 95 ? -7.838 -2.842 11.665 1.00 92.00 95 ARG A N 1
ATOM 690 C CA . ARG A 1 95 ? -8.227 -3.588 12.859 1.00 92.00 95 ARG A CA 1
ATOM 691 C C . ARG A 1 95 ? -7.073 -3.628 13.847 1.00 92.00 95 ARG A C 1
ATOM 693 O O . ARG A 1 95 ? -5.917 -3.386 13.508 1.00 92.00 95 ARG A O 1
ATOM 700 N N . ALA A 1 96 ? -7.399 -3.892 15.100 1.00 90.25 96 ALA A N 1
ATOM 701 C CA . ALA A 1 96 ? -6.444 -3.860 16.191 1.00 90.25 96 ALA A CA 1
ATOM 702 C C . ALA A 1 96 ? -6.724 -4.993 17.184 1.00 90.25 96 ALA A C 1
ATOM 704 O O . ALA A 1 96 ? -7.802 -5.578 17.185 1.00 90.25 96 ALA A O 1
ATOM 705 N N . GLY A 1 97 ? -5.768 -5.286 18.059 1.00 86.94 97 GLY A N 1
ATOM 706 C CA . GLY A 1 97 ? -5.946 -6.219 19.174 1.00 86.94 97 GLY A CA 1
ATOM 707 C C . GLY A 1 97 ? -5.373 -7.599 18.881 1.00 86.94 97 GLY A C 1
ATOM 708 O O . GLY A 1 97 ? -4.410 -7.728 18.129 1.00 86.94 97 GLY A O 1
ATOM 709 N N . TRP A 1 98 ? -5.912 -8.638 19.513 1.00 85.88 98 TRP A N 1
ATOM 710 C CA . TRP A 1 98 ? -5.485 -10.008 19.224 1.00 85.88 98 TRP A CA 1
ATOM 711 C C . TRP A 1 98 ? -6.265 -10.504 18.009 1.00 85.88 98 TRP A C 1
ATOM 713 O O . TRP A 1 98 ? -7.490 -10.473 18.029 1.00 85.88 98 TRP A O 1
ATOM 723 N N . ASN A 1 99 ? -5.573 -10.937 16.951 1.00 86.31 99 ASN A N 1
ATOM 724 C CA . ASN A 1 99 ? -6.195 -11.336 15.680 1.00 86.31 99 ASN A CA 1
ATOM 725 C C . ASN A 1 99 ? -7.129 -10.265 15.070 1.00 86.31 99 ASN A C 1
ATOM 727 O O . ASN A 1 99 ? -8.126 -10.605 14.442 1.00 86.31 99 ASN A O 1
ATOM 731 N N . GLY A 1 100 ? -6.850 -8.973 15.284 1.00 88.62 100 GLY A N 1
ATOM 732 C CA . GLY A 1 100 ? -7.697 -7.895 14.761 1.00 88.62 100 GLY A CA 1
ATOM 733 C C . GLY A 1 100 ? -9.126 -7.888 15.328 1.00 88.62 100 GLY A C 1
ATOM 734 O O . GLY A 1 100 ? -10.062 -7.461 14.648 1.00 88.62 100 GLY A O 1
ATOM 735 N N . ASP A 1 101 ? -9.331 -8.376 16.556 1.00 88.44 101 ASP A N 1
ATOM 736 C CA . ASP A 1 101 ? -10.649 -8.509 17.192 1.00 88.44 101 ASP A CA 1
ATOM 737 C C . ASP A 1 101 ? -11.329 -7.171 17.533 1.00 88.44 101 ASP A C 1
ATOM 739 O O . ASP A 1 101 ? -12.547 -7.116 17.728 1.00 88.44 101 ASP A O 1
ATOM 743 N N . LYS A 1 102 ? -10.584 -6.065 17.537 1.00 88.50 102 LYS A N 1
ATOM 744 C CA . LYS A 1 102 ? -11.076 -4.733 17.906 1.00 88.50 102 LYS A CA 1
ATOM 745 C C . LYS A 1 102 ? -11.033 -3.750 16.734 1.00 88.50 102 LYS A C 1
ATOM 747 O O . LYS A 1 102 ? -10.155 -3.844 15.875 1.00 88.50 102 LYS A O 1
ATOM 752 N N . PRO A 1 103 ? -11.941 -2.758 16.709 1.00 88.56 103 PRO A N 1
ATOM 753 C CA . PRO A 1 103 ? -11.804 -1.611 15.816 1.00 88.56 103 PRO A CA 1
ATOM 754 C C . PRO A 1 103 ? -10.476 -0.876 16.059 1.00 88.56 103 PRO A C 1
ATOM 756 O O . PRO A 1 103 ? -10.088 -0.670 17.211 1.00 88.56 103 PRO A O 1
ATOM 759 N N . CYS A 1 104 ? -9.792 -0.456 14.991 1.00 89.12 104 CYS A N 1
ATOM 760 C CA . CYS A 1 104 ? -8.607 0.395 15.092 1.00 89.12 104 CYS A CA 1
ATOM 761 C C . CYS A 1 104 ? -9.006 1.867 15.231 1.00 89.12 104 CYS A C 1
ATOM 763 O O . CYS A 1 104 ? -9.370 2.514 14.255 1.00 89.12 104 CYS A O 1
ATOM 765 N N . LYS A 1 105 ? -8.919 2.448 16.425 1.00 88.94 105 LYS A N 1
ATOM 766 C CA . LYS A 1 105 ? -9.052 3.904 16.581 1.00 88.94 105 LYS A CA 1
ATOM 767 C C . LYS A 1 105 ? -7.669 4.541 16.511 1.00 88.94 105 LYS A C 1
ATOM 769 O O . LYS A 1 105 ? -6.820 4.133 17.284 1.00 88.94 105 LYS A O 1
ATOM 774 N N . CYS A 1 106 ? -7.435 5.526 15.649 1.00 87.50 106 CYS A N 1
ATOM 775 C CA . CYS A 1 106 ? -6.149 6.234 15.605 1.00 87.50 106 CYS A CA 1
ATOM 776 C C . CYS A 1 106 ? -6.203 7.562 16.363 1.00 87.50 106 CYS A C 1
ATOM 778 O O . CYS A 1 106 ? -7.253 8.203 16.442 1.00 87.50 106 CYS A O 1
ATOM 780 N N . ASP A 1 107 ? -5.054 7.979 16.886 1.00 86.50 107 ASP A N 1
ATOM 781 C CA . ASP A 1 107 ? -4.791 9.364 17.269 1.00 86.50 107 ASP A CA 1
ATOM 782 C C . ASP A 1 107 ? -4.506 10.187 15.999 1.00 86.50 107 ASP A C 1
ATOM 784 O O . ASP A 1 107 ? -3.557 9.853 15.280 1.00 86.50 107 ASP A O 1
ATOM 788 N N . PRO A 1 108 ? -5.301 11.233 15.696 1.00 85.69 108 PRO A N 1
ATOM 789 C CA . PRO A 1 108 ? -5.087 12.068 14.517 1.00 85.69 108 PRO A CA 1
ATOM 790 C C . PRO A 1 108 ? -3.820 12.933 14.598 1.00 85.69 108 PRO A C 1
ATOM 792 O O . PRO A 1 108 ? -3.388 13.441 13.570 1.00 85.69 108 PRO A O 1
ATOM 795 N N . ASN A 1 109 ? -3.222 13.110 15.782 1.00 85.81 109 ASN A N 1
ATOM 796 C CA . ASN A 1 109 ? -2.025 13.942 15.960 1.00 85.81 109 ASN A CA 1
ATOM 797 C C . ASN A 1 109 ? -0.713 13.191 15.699 1.00 85.81 109 ASN A C 1
ATOM 799 O O . ASN A 1 109 ? 0.360 13.789 15.746 1.00 85.81 109 ASN A O 1
ATOM 803 N N . ASN A 1 110 ? -0.774 11.882 15.457 1.00 86.31 110 ASN A N 1
ATOM 804 C CA . ASN A 1 110 ? 0.397 11.080 15.143 1.00 86.31 110 ASN A CA 1
ATOM 805 C C . ASN A 1 110 ? 0.435 10.829 13.627 1.00 86.31 110 ASN A C 1
ATOM 807 O O . ASN A 1 110 ? -0.558 10.355 13.083 1.00 86.31 110 ASN A O 1
ATOM 811 N N . PRO A 1 111 ? 1.556 11.130 12.946 1.00 85.69 111 PRO A N 1
ATOM 812 C CA . PRO A 1 111 ? 1.648 11.062 11.486 1.00 85.69 111 PRO A CA 1
ATOM 813 C C . PRO A 1 111 ? 1.579 9.635 10.921 1.00 85.69 111 PRO A C 1
ATOM 815 O O . PRO A 1 111 ? 1.410 9.466 9.719 1.00 85.69 111 PRO A O 1
ATOM 818 N N . ASN A 1 112 ? 1.701 8.612 11.768 1.00 87.88 112 ASN A N 1
ATOM 819 C CA . ASN A 1 112 ? 1.722 7.209 11.374 1.00 87.88 112 ASN A CA 1
ATOM 820 C C . ASN A 1 112 ? 0.447 6.491 11.820 1.00 87.88 112 ASN A C 1
ATOM 822 O O . ASN A 1 112 ? -0.145 6.833 12.846 1.00 87.88 112 ASN A O 1
ATOM 826 N N . THR A 1 113 ? 0.069 5.422 11.118 1.00 88.69 113 THR A N 1
ATOM 827 C CA . THR A 1 113 ? -0.982 4.504 11.577 1.00 88.69 113 THR A CA 1
ATOM 828 C C . THR A 1 113 ? -0.639 3.911 12.944 1.00 88.69 113 THR A C 1
ATOM 830 O O . THR A 1 113 ? 0.426 3.328 13.132 1.00 88.69 113 THR A O 1
ATOM 833 N N . ASN A 1 114 ? -1.543 4.076 13.918 1.00 87.38 114 ASN A N 1
ATOM 834 C CA . ASN A 1 114 ? -1.174 3.956 15.334 1.00 87.38 114 ASN A CA 1
ATOM 835 C C . ASN A 1 114 ? -2.223 3.324 16.271 1.00 87.38 114 ASN A C 1
ATOM 837 O O . ASN A 1 114 ? -2.108 3.531 17.473 1.00 87.38 114 ASN A O 1
ATOM 841 N N . CYS A 1 115 ? -3.213 2.577 15.758 1.00 87.81 115 CYS A N 1
ATOM 842 C CA . CYS A 1 115 ? -4.344 1.978 16.498 1.00 87.81 115 CYS A CA 1
ATOM 843 C C . CYS A 1 115 ? -4.229 2.004 18.041 1.00 87.81 115 CYS A C 1
ATOM 845 O O . CYS A 1 115 ? -3.685 1.088 18.665 1.00 87.81 115 CYS A O 1
ATOM 847 N N . VAL A 1 116 ? -4.761 3.059 18.659 1.00 85.00 116 VAL A N 1
ATOM 848 C CA . VAL A 1 116 ? -4.699 3.297 20.098 1.00 85.00 116 VAL A CA 1
ATOM 849 C C . VAL A 1 116 ? -5.812 2.550 20.826 1.00 85.00 116 VAL A C 1
ATOM 851 O O . VAL A 1 116 ? -6.987 2.589 20.454 1.00 85.00 116 VAL A O 1
ATOM 854 N N . PHE A 1 117 ? -5.452 1.893 21.928 1.00 74.81 117 PHE A N 1
ATOM 855 C CA . PHE A 1 117 ? -6.416 1.303 22.851 1.00 74.81 117 PHE A CA 1
ATOM 856 C C . PHE A 1 117 ? -6.570 2.214 24.058 1.00 74.81 117 PHE A C 1
ATOM 858 O O . PHE A 1 117 ? -5.594 2.519 24.744 1.00 74.81 117 PHE A O 1
ATOM 865 N N . THR A 1 118 ? -7.802 2.596 24.388 1.00 64.44 118 THR A N 1
ATOM 866 C CA . THR A 1 118 ? -8.065 3.134 25.720 1.00 64.44 118 THR A CA 1
ATOM 867 C C . THR A 1 118 ? -7.829 2.003 26.715 1.00 64.44 118 THR A C 1
ATOM 869 O O . THR A 1 118 ? -8.625 1.066 26.809 1.00 64.44 118 THR A O 1
ATOM 872 N N . ILE A 1 119 ? -6.717 2.056 27.450 1.00 57.53 119 ILE A N 1
ATOM 873 C CA . ILE A 1 119 ? -6.536 1.194 28.614 1.00 57.53 119 ILE A CA 1
ATOM 874 C C . ILE A 1 119 ? -7.586 1.652 29.620 1.00 57.53 119 ILE A C 1
ATOM 876 O O . ILE A 1 119 ? -7.386 2.629 30.341 1.00 57.53 119 ILE A O 1
ATOM 880 N N . ILE A 1 120 ? -8.720 0.954 29.680 1.00 54.03 120 ILE A N 1
ATOM 881 C CA . ILE A 1 120 ? -9.586 1.049 30.848 1.00 54.03 120 ILE A CA 1
ATOM 882 C C . ILE A 1 120 ? -8.737 0.502 31.992 1.00 54.03 120 ILE A C 1
ATOM 884 O O . ILE A 1 120 ? -8.572 -0.714 32.128 1.00 54.03 120 ILE A O 1
ATOM 888 N N . LYS A 1 121 ? -8.134 1.396 32.788 1.00 46.59 121 LYS A N 1
ATOM 889 C CA . LYS A 1 121 ? -7.554 1.021 34.075 1.00 46.59 121 LYS A CA 1
ATOM 890 C C . LYS A 1 121 ? -8.691 0.353 34.834 1.00 46.59 121 LYS A C 1
ATOM 892 O O . LYS A 1 121 ? -9.613 1.030 35.277 1.00 46.59 121 LYS A O 1
ATOM 897 N N . ARG A 1 122 ? -8.666 -0.977 34.950 1.00 52.84 122 ARG A N 1
ATOM 898 C CA . ARG A 1 122 ? -9.547 -1.667 35.890 1.00 52.84 122 ARG A CA 1
ATOM 899 C C . ARG A 1 122 ? -9.195 -1.105 37.259 1.00 52.84 122 ARG A C 1
ATOM 901 O O . ARG A 1 122 ? -8.134 -1.420 37.798 1.00 52.84 122 ARG A O 1
ATOM 908 N N . SER A 1 123 ? -10.041 -0.226 37.787 1.00 48.09 123 SER A N 1
ATOM 909 C CA . SER A 1 123 ? -9.947 0.240 39.162 1.00 48.09 123 SER A CA 1
ATOM 910 C C . SER A 1 123 ? -9.841 -1.006 40.039 1.00 48.09 123 SER A C 1
ATOM 912 O O . SER A 1 123 ? -10.702 -1.885 39.970 1.00 48.09 123 SER A O 1
ATOM 914 N N . ARG A 1 124 ? -8.778 -1.113 40.846 1.00 54.16 124 ARG A N 1
ATOM 915 C CA . ARG A 1 124 ? -8.503 -2.270 41.727 1.00 54.16 124 ARG A CA 1
ATOM 916 C C . ARG A 1 124 ? -9.624 -2.568 42.740 1.00 54.16 124 ARG A C 1
ATOM 918 O O . ARG A 1 124 ? -9.536 -3.536 43.482 1.00 54.16 124 ARG A O 1
ATOM 925 N N . VAL A 1 125 ? -10.685 -1.769 42.753 1.00 53.19 125 VAL A N 1
ATOM 926 C CA . VAL A 1 125 ? -11.791 -1.824 43.708 1.00 53.19 125 VAL A CA 1
ATOM 927 C C . VAL A 1 125 ? -12.731 -3.014 43.454 1.00 53.19 125 VAL A C 1
ATOM 929 O O . VAL A 1 125 ? -13.269 -3.573 44.402 1.00 53.19 125 VAL A O 1
ATOM 932 N N . ALA A 1 126 ? -12.880 -3.492 42.211 1.00 48.97 126 ALA A N 1
ATOM 933 C CA . ALA A 1 126 ? -13.829 -4.576 41.909 1.00 48.97 126 ALA A CA 1
ATOM 934 C C . ALA A 1 126 ? -13.312 -5.995 42.238 1.00 48.97 126 ALA A C 1
ATOM 936 O O . ALA A 1 126 ? -14.104 -6.921 42.387 1.00 48.97 126 ALA A O 1
ATOM 937 N N . ALA A 1 127 ? -11.996 -6.188 42.391 1.00 49.50 127 ALA A N 1
ATOM 938 C CA . ALA A 1 127 ? -11.416 -7.517 42.624 1.00 49.50 127 ALA A CA 1
ATOM 939 C C . ALA A 1 127 ? -11.553 -8.013 44.078 1.00 49.50 127 ALA A C 1
ATOM 941 O O . ALA A 1 127 ? -11.287 -9.184 44.355 1.00 49.50 127 ALA A O 1
ATOM 942 N N . HIS A 1 128 ? -11.962 -7.146 45.012 1.00 44.34 128 HIS A N 1
ATOM 943 C CA . HIS A 1 128 ? -12.080 -7.501 46.430 1.00 44.34 128 HIS A CA 1
ATOM 944 C C . HIS A 1 128 ? -13.508 -7.849 46.878 1.00 44.34 128 HIS A C 1
ATOM 946 O O . HIS A 1 128 ? -13.672 -8.515 47.898 1.00 44.34 128 HIS A O 1
ATOM 952 N N . ALA A 1 129 ? -14.530 -7.479 46.099 1.00 46.75 129 ALA A N 1
ATOM 953 C CA . ALA A 1 129 ? -15.926 -7.776 46.427 1.00 46.75 129 ALA A CA 1
ATOM 954 C C . ALA A 1 129 ? -16.356 -9.209 46.047 1.00 46.75 129 ALA A C 1
ATOM 956 O O . ALA A 1 129 ? -17.233 -9.775 46.693 1.00 46.75 129 ALA A O 1
ATOM 957 N N . ASP A 1 130 ? -15.718 -9.828 45.048 1.00 46.78 130 ASP A N 1
ATOM 958 C CA . ASP A 1 130 ? -16.108 -11.159 44.544 1.00 46.78 130 ASP A CA 1
ATOM 959 C C . ASP A 1 130 ? -15.549 -12.319 45.398 1.00 46.78 130 ASP A C 1
ATOM 961 O O . ASP A 1 130 ? -16.147 -13.387 45.508 1.00 46.78 130 ASP A O 1
ATOM 965 N N . ARG A 1 131 ? -14.439 -12.110 46.123 1.00 53.50 131 ARG A N 1
ATOM 966 C CA . ARG A 1 131 ? -13.871 -13.159 46.997 1.00 53.50 131 ARG A CA 1
ATOM 967 C C . ARG A 1 131 ? -14.652 -13.397 48.290 1.00 53.50 131 ARG A C 1
ATOM 969 O O . ARG A 1 131 ? -14.475 -14.448 48.892 1.00 53.50 131 ARG A O 1
ATOM 976 N N . ARG A 1 132 ? -15.513 -12.467 48.718 1.00 53.41 132 ARG A N 1
ATOM 977 C CA . ARG A 1 132 ? -16.319 -12.635 49.945 1.00 53.41 132 ARG A CA 1
ATOM 978 C C . ARG A 1 132 ? -17.665 -13.322 49.713 1.00 53.41 132 ARG A C 1
ATOM 980 O O . ARG A 1 132 ? -18.271 -13.750 50.680 1.00 53.41 132 ARG A O 1
ATOM 987 N N . LYS A 1 133 ? -18.122 -13.465 48.463 1.00 48.56 133 LYS A N 1
ATOM 988 C CA . LYS A 1 133 ? -19.395 -14.143 48.146 1.00 48.56 133 LYS A CA 1
ATOM 989 C C . LYS A 1 133 ? -19.268 -15.645 47.878 1.00 48.56 133 LYS A C 1
ATOM 991 O O . LYS A 1 133 ? -20.283 -16.310 47.749 1.00 48.56 133 LYS A O 1
ATOM 996 N N . ARG A 1 134 ? -18.047 -16.184 47.792 1.00 53.81 134 ARG A N 1
ATOM 997 C CA . ARG A 1 134 ? -17.792 -17.628 47.600 1.00 53.81 134 ARG A CA 1
ATOM 998 C C . ARG A 1 134 ? -17.322 -18.347 48.871 1.00 53.81 134 ARG A C 1
ATOM 1000 O O . ARG A 1 134 ? -16.862 -19.477 48.784 1.00 53.81 134 ARG A O 1
ATOM 1007 N N . ALA A 1 135 ? -17.386 -17.677 50.020 1.00 50.25 135 ALA A N 1
ATOM 1008 C CA . ALA A 1 135 ? -16.948 -18.200 51.314 1.00 50.25 135 ALA A CA 1
ATOM 1009 C C . ALA A 1 135 ? -18.078 -18.167 52.364 1.00 50.25 135 ALA A C 1
ATOM 1011 O O . ALA A 1 135 ? -17.814 -17.999 53.551 1.00 50.25 135 ALA A O 1
ATOM 1012 N N . SER A 1 136 ? -19.337 -18.267 51.930 1.00 44.91 136 SER A N 1
ATOM 1013 C CA . SER A 1 136 ? -20.521 -18.357 52.794 1.00 44.91 136 SER A CA 1
ATOM 1014 C C . SER A 1 136 ? -21.446 -19.443 52.278 1.00 44.91 136 SER A C 1
ATOM 1016 O O . SER A 1 136 ? -21.584 -19.515 51.036 1.00 44.91 136 SER A O 1
#

Foldseek 3Di:
DFWFDKAFDQAAEAEDQELVVLCVVLVHPSDPLVSLVSCVVVPGQKYKHVNDADCPVCVCCVVVVHRGDDMDMGGSCFCLQFLQRDDDFHDPRIATTHVSPHTFGDDRVDRHNDRDDDPPPPPPVVVPPVVVVVPD

Secondary structure (DSSP, 8-state):
----EEEE---SEEEESSHHHHHHHHT--S-HHHHHHHHHHTT-SEEEEEEE--TTT-THHHHTT-S--EEEEEETTS-TTSTTSSSSS--TTEEEEGGG-EE-PPPTTSSS-----------TTTTTTSTTSS--

pLDDT: mean 84.95, std 16.27, range [42.94, 98.69]

Radius of gyration: 21.05 Å; chains: 1; bounding box: 46×32×71 Å

Organism: NCBI:txid156174

Sequence (136 aa):
AKGSGVFLDLGNTKVFNEHSDAYAFFKTPADNQKMCQAAAAAGYDSVQFIKHKDGVNYPCAAGIGVDFMNVEIVAVKLVGTYPCGQAQGTAAALRAGWNGDKPCKCDPNNPNTNCVFTIIKRSRVAAHADRRKRAS